Protein AF-A0A1F6EN10-F1 (afdb_monomer_lite)

pLDDT: mean 77.73, std 13.33, range [53.53, 95.31]

Radius of gyration: 28.66 Å; chains: 1; bounding box: 70×30×51 Å

Foldseek 3Di:
DVVVVVVCVCPPPVNVVVVVVVVVVCCVVCVVVVVCVVVCVVVVVVVVVVVVVVPPPPPPDPPQPWQAQPLPRFTANDPVLSVVQNVCCVVVVDGDPVSSVRTPD

Organism: NCBI:txid1798507

Secondary structure (DSSP, 8-state):
-HHHHHHHHHT-HHHHHHHHHHHHHHHHH-GGGGTTHHHHHHHHHHHHHHHHHHT----------PEEPTTT--EESSHHHHHHHHHHHHHHSS--HHHHTTB--

Sequence (105 aa):
MKFLEMLKCCLNYKVIIGVGIAIALAYFFVPQLAQYSWVLIALVCPLSMILMMAMMDRKKPAAEKLFVCPECGFSYRDAEWAKKCAAWCKEHKSCNLEITKHAAT

Structure (mmCIF, N/CA/C/O backbone):
data_AF-A0A1F6EN10-F1
#
_entry.id   AF-A0A1F6EN10-F1
#
loop_
_atom_site.group_PDB
_atom_site.id
_atom_site.type_symbol
_atom_site.label_atom_id
_atom_site.label_alt_id
_atom_site.label_comp_id
_atom_site.label_asym_id
_atom_site.label_entity_id
_atom_site.label_seq_id
_atom_site.pdbx_PDB_ins_code
_atom_site.Cartn_x
_atom_site.Cartn_y
_atom_site.Cartn_z
_atom_site.occupancy
_atom_site.B_iso_or_equiv
_atom_site.auth_seq_id
_atom_site.auth_comp_id
_atom_site.auth_asym_id
_atom_site.auth_atom_id
_atom_site.pdbx_PDB_model_num
ATOM 1 N N . MET A 1 1 ? 2.844 10.267 16.391 1.00 54.75 1 MET A N 1
ATOM 2 C CA . MET A 1 1 ? 2.012 11.479 16.193 1.00 54.75 1 MET A CA 1
ATOM 3 C C . MET A 1 1 ? 0.958 11.383 15.075 1.00 54.75 1 MET A C 1
ATOM 5 O O . MET A 1 1 ? 0.118 12.260 15.031 1.00 54.75 1 MET A O 1
ATOM 9 N N . LYS A 1 2 ? 0.893 10.327 14.238 1.00 57.12 2 LYS A N 1
ATOM 10 C CA . LYS A 1 2 ? -0.185 10.162 13.225 1.00 57.12 2 LYS A CA 1
ATOM 11 C C . LYS A 1 2 ? -1.502 9.572 13.768 1.00 57.12 2 LYS A C 1
ATOM 13 O O . LYS A 1 2 ? -2.568 9.828 13.227 1.00 57.12 2 LYS A O 1
ATOM 18 N N . PHE A 1 3 ? -1.437 8.811 14.864 1.00 53.53 3 PHE A N 1
ATOM 19 C CA . PHE A 1 3 ? -2.611 8.180 15.487 1.00 53.53 3 PHE A CA 1
ATOM 20 C C . PHE A 1 3 ? -3.568 9.202 16.127 1.00 53.53 3 PHE A C 1
ATOM 22 O O . PHE A 1 3 ? -4.781 9.058 16.041 1.00 53.53 3 PHE A O 1
ATOM 29 N N . LEU A 1 4 ? -3.022 10.282 16.702 1.00 55.91 4 LEU A N 1
ATOM 30 C CA . LEU A 1 4 ? -3.807 11.344 17.340 1.00 55.91 4 LEU A CA 1
ATOM 31 C C . LEU A 1 4 ? -4.606 12.184 16.324 1.00 55.91 4 LEU A C 1
ATOM 33 O O . LEU A 1 4 ? -5.705 12.632 16.636 1.00 55.91 4 LEU A O 1
ATOM 37 N N . GLU A 1 5 ? -4.079 12.380 15.110 1.00 64.62 5 GLU A N 1
ATOM 38 C CA . GLU A 1 5 ? -4.792 13.081 14.031 1.00 64.62 5 GLU A CA 1
ATOM 39 C C . GLU A 1 5 ? -5.922 12.233 13.440 1.00 64.62 5 GLU A C 1
ATOM 41 O O . GLU A 1 5 ? -7.021 12.741 13.227 1.00 64.62 5 GLU A O 1
ATOM 46 N N . MET A 1 6 ? -5.707 10.922 13.277 1.00 59.31 6 MET A N 1
ATOM 47 C CA . MET A 1 6 ? -6.778 9.992 12.893 1.00 59.31 6 MET A CA 1
ATOM 48 C C . MET A 1 6 ? -7.892 9.910 13.948 1.00 59.31 6 MET A C 1
ATOM 50 O O . MET A 1 6 ? -9.072 9.889 13.590 1.00 59.31 6 MET A O 1
ATOM 54 N N . LEU A 1 7 ? -7.544 9.943 15.241 1.00 59.00 7 LEU A N 1
ATOM 55 C CA . LEU A 1 7 ? -8.533 9.977 16.321 1.00 59.00 7 LEU A CA 1
ATOM 56 C C . LEU A 1 7 ? -9.384 11.252 16.288 1.00 59.00 7 LEU A C 1
ATOM 58 O O . LEU A 1 7 ? -10.591 11.172 16.486 1.00 59.00 7 LEU A O 1
ATOM 62 N N . LYS A 1 8 ? -8.794 12.418 15.990 1.00 56.53 8 LYS A N 1
ATOM 63 C CA . LYS A 1 8 ? -9.534 13.690 15.894 1.00 56.53 8 LYS A CA 1
ATOM 64 C C . LYS A 1 8 ? -10.541 13.723 14.738 1.00 56.53 8 LYS A C 1
ATOM 66 O O . LYS A 1 8 ? -11.572 14.377 14.871 1.00 56.53 8 LYS A O 1
ATOM 71 N N . CYS A 1 9 ? -10.290 13.001 13.643 1.00 57.19 9 CYS A N 1
ATOM 72 C CA . CYS A 1 9 ? -11.277 12.838 12.568 1.00 57.19 9 CYS A CA 1
ATOM 73 C C . CYS A 1 9 ? -12.486 11.993 13.003 1.00 57.19 9 CYS A C 1
ATOM 75 O O . CYS A 1 9 ? -13.614 12.334 12.655 1.00 57.19 9 CYS A O 1
ATOM 77 N N . CYS A 1 10 ? -12.269 10.929 13.785 1.00 57.25 10 CYS A N 1
ATOM 78 C CA . CYS A 1 10 ? -13.350 10.059 14.271 1.00 57.25 10 CYS A CA 1
ATOM 79 C C . CYS A 1 10 ? -14.094 10.650 15.482 1.00 57.25 10 CYS A C 1
ATOM 81 O O . CYS A 1 10 ? -15.294 10.444 15.637 1.00 57.25 10 CYS A O 1
ATOM 83 N N . LEU A 1 11 ? -13.395 11.417 16.323 1.00 65.50 11 LEU A N 1
ATOM 84 C CA . LEU A 1 11 ? -13.901 12.030 17.554 1.00 65.50 11 LEU A CA 1
ATOM 85 C C . LEU A 1 11 ? -14.212 13.526 17.358 1.00 65.50 11 LEU A C 1
ATOM 87 O O . LEU A 1 11 ? -13.947 14.358 18.225 1.00 65.50 11 LEU A O 1
ATOM 91 N N . ASN A 1 12 ? -14.747 13.894 16.193 1.00 75.06 12 ASN A N 1
ATOM 92 C CA . ASN A 1 12 ? -15.212 15.255 15.955 1.00 75.06 12 ASN A CA 1
ATOM 93 C C . ASN A 1 12 ? -16.533 15.468 16.703 1.00 75.06 12 ASN A C 1
ATOM 95 O O . ASN A 1 12 ? -17.458 14.669 16.570 1.00 75.06 12 ASN A O 1
ATOM 99 N N . TYR A 1 13 ? -16.647 16.565 17.448 1.00 81.06 13 TYR A N 1
ATOM 100 C CA . TYR A 1 13 ? -17.839 16.909 18.231 1.00 81.06 13 TYR A CA 1
ATOM 101 C C . TYR A 1 13 ? -19.147 16.802 17.418 1.00 81.06 13 TYR A C 1
ATOM 103 O O . TYR A 1 13 ? -20.152 16.317 17.935 1.00 81.06 13 TYR A O 1
ATOM 111 N N . LYS A 1 14 ? -19.125 17.138 16.118 1.00 76.94 14 LYS A N 1
ATOM 112 C CA . LYS A 1 14 ? -20.291 16.979 15.227 1.00 76.94 14 LYS A CA 1
ATOM 113 C C . LYS A 1 14 ? -20.678 15.514 14.992 1.00 76.94 14 LYS A C 1
ATOM 115 O O . LYS A 1 14 ? -21.861 15.195 14.940 1.00 76.94 14 LYS A O 1
ATOM 120 N N . VAL A 1 15 ? -19.689 14.629 14.868 1.00 82.12 15 VAL A N 1
ATOM 121 C CA . VAL A 1 15 ? -19.891 13.183 14.681 1.00 82.12 15 VAL A CA 1
ATOM 122 C C . VAL A 1 15 ? -20.388 12.552 15.981 1.00 82.12 15 VAL A C 1
ATOM 124 O O . VAL A 1 15 ? -21.329 11.768 15.950 1.00 82.12 15 VAL A O 1
ATOM 127 N N . ILE A 1 16 ? -19.839 12.962 17.129 1.00 83.38 16 ILE A N 1
ATOM 128 C CA . ILE A 1 16 ? -20.277 12.493 18.454 1.00 83.38 16 ILE A CA 1
ATOM 129 C C . ILE A 1 16 ? -21.746 12.853 18.701 1.00 83.38 16 ILE A C 1
ATOM 131 O O . ILE A 1 16 ? -22.518 12.005 19.143 1.00 83.38 16 ILE A O 1
ATOM 135 N N . ILE A 1 17 ? -22.153 14.081 18.369 1.00 87.25 17 ILE A N 1
ATOM 136 C CA . ILE A 1 17 ? -23.552 14.511 18.495 1.00 87.25 17 ILE A CA 1
ATOM 137 C C . ILE A 1 17 ? -24.462 13.705 17.569 1.00 87.25 17 ILE A C 1
ATOM 139 O O . ILE A 1 17 ? -25.502 13.225 18.013 1.00 87.25 17 ILE A O 1
ATOM 143 N N . GLY A 1 18 ? -24.068 13.510 16.306 1.00 85.56 18 GLY A N 1
ATOM 144 C CA . GLY A 1 18 ? -24.855 12.719 15.356 1.00 85.56 18 GLY A CA 1
ATOM 145 C C . GLY A 1 18 ? -25.051 11.272 15.815 1.00 85.56 18 GLY A C 1
ATOM 146 O O . GLY A 1 18 ? -26.174 10.768 15.813 1.00 85.56 18 GLY A O 1
ATOM 147 N N . VAL A 1 19 ? -23.979 10.629 16.282 1.00 84.56 19 VAL A N 1
ATOM 148 C CA . VAL A 1 19 ? -24.019 9.260 16.818 1.00 84.56 19 VAL A CA 1
ATOM 149 C C . VAL A 1 19 ? -24.863 9.196 18.094 1.00 84.56 19 VAL A C 1
ATOM 151 O O . VAL A 1 19 ? -25.691 8.300 18.230 1.00 84.56 19 VAL A O 1
ATOM 154 N N . GLY A 1 20 ? -24.725 10.170 18.997 1.00 84.12 20 GLY A N 1
ATOM 155 C CA . GLY A 1 20 ? -25.515 10.243 20.228 1.00 84.12 20 GLY A CA 1
ATOM 156 C C . GLY A 1 20 ? -27.019 10.379 19.974 1.00 84.12 20 GLY A C 1
ATOM 157 O O . GLY A 1 20 ? -27.807 9.663 20.589 1.00 84.12 20 GLY A O 1
ATOM 158 N N . ILE A 1 21 ? -27.422 11.235 19.028 1.00 89.19 21 ILE A N 1
ATOM 159 C CA . ILE A 1 21 ? -28.834 11.406 18.644 1.00 89.19 21 ILE A CA 1
ATOM 160 C C . ILE A 1 21 ? -29.381 10.125 18.006 1.00 89.19 21 ILE A C 1
ATOM 162 O O . ILE A 1 21 ? -30.475 9.689 18.358 1.00 89.19 21 ILE A O 1
ATOM 166 N N . ALA A 1 22 ? -28.622 9.491 17.109 1.00 83.44 22 ALA A N 1
ATOM 167 C CA . ALA A 1 22 ? -29.035 8.242 16.472 1.00 83.44 22 ALA A CA 1
ATOM 168 C C . ALA A 1 22 ? -29.227 7.109 17.494 1.00 83.44 22 ALA A C 1
ATOM 170 O O . ALA A 1 22 ? -30.219 6.384 17.431 1.00 83.44 22 ALA A O 1
ATOM 171 N N . ILE A 1 23 ? -28.320 6.994 18.470 1.00 81.00 23 ILE A N 1
ATOM 172 C CA . ILE A 1 23 ? -28.426 6.023 19.564 1.00 81.00 23 ILE A CA 1
ATOM 173 C C . ILE A 1 23 ? -29.654 6.331 20.433 1.00 81.00 23 ILE A C 1
ATOM 175 O O . ILE A 1 23 ? -30.443 5.429 20.703 1.00 81.00 23 ILE A O 1
ATOM 179 N N . ALA A 1 24 ? -29.863 7.590 20.826 1.00 82.00 24 ALA A N 1
ATOM 180 C CA . ALA A 1 24 ? -31.015 7.991 21.635 1.00 82.00 24 ALA A CA 1
ATOM 181 C C . ALA A 1 24 ? -32.353 7.706 20.930 1.00 82.00 24 ALA A C 1
ATOM 183 O O . ALA A 1 24 ? -33.270 7.166 21.548 1.00 82.00 24 ALA A O 1
ATOM 184 N N . LEU A 1 25 ? -32.451 7.997 19.628 1.00 82.25 25 LEU A N 1
ATOM 185 C CA . LEU A 1 25 ? -33.630 7.684 18.817 1.00 82.25 25 LEU A CA 1
ATOM 186 C C . LEU A 1 25 ? -33.845 6.173 18.673 1.00 82.25 25 LEU A C 1
ATOM 188 O O . LEU A 1 25 ? -34.981 5.717 18.777 1.00 82.25 25 LEU A O 1
ATOM 192 N N . ALA A 1 26 ? -32.779 5.389 18.492 1.00 77.31 26 ALA A N 1
ATOM 193 C CA . ALA A 1 26 ? -32.868 3.931 18.426 1.00 77.31 26 ALA A CA 1
ATOM 194 C C . ALA A 1 26 ? -33.372 3.321 19.747 1.00 77.31 26 ALA A C 1
ATOM 196 O O . ALA A 1 26 ? -34.224 2.434 19.724 1.00 77.31 26 ALA A O 1
ATOM 197 N N . TYR A 1 27 ? -32.914 3.835 20.894 1.00 71.19 27 TYR A N 1
ATOM 198 C CA . TYR A 1 2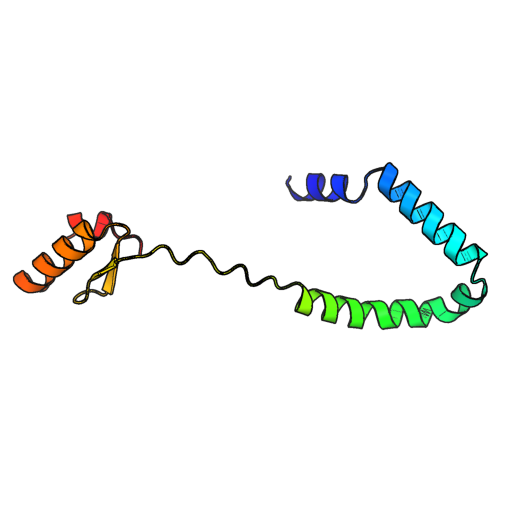7 ? -33.421 3.432 22.210 1.00 71.19 27 TYR A CA 1
ATOM 199 C C . TYR A 1 27 ? -34.872 3.871 22.445 1.00 71.19 27 TYR A C 1
ATOM 201 O O . TYR A 1 27 ? -35.633 3.135 23.069 1.00 71.19 27 TYR A O 1
ATOM 209 N N . PHE A 1 28 ? -35.268 5.039 21.931 1.00 75.62 28 PHE A N 1
ATOM 210 C CA . PHE A 1 28 ? -36.636 5.542 22.055 1.00 75.62 28 PHE A CA 1
ATOM 211 C C . PHE A 1 28 ? -37.636 4.750 21.196 1.00 75.62 28 PHE A C 1
ATOM 213 O O . PHE A 1 28 ? -38.745 4.474 21.645 1.00 75.62 28 PHE A O 1
ATOM 220 N N . PHE A 1 29 ? -37.248 4.347 19.981 1.00 70.81 29 PHE A N 1
ATOM 221 C CA . PHE A 1 29 ? -38.113 3.595 19.063 1.00 70.81 29 PHE A CA 1
ATOM 222 C C . PHE A 1 29 ? -38.106 2.077 19.294 1.00 70.81 29 PHE A C 1
ATOM 224 O O . PHE A 1 29 ? -39.046 1.399 18.880 1.00 70.81 29 PHE A O 1
ATOM 231 N N . VAL A 1 30 ? -37.077 1.525 19.945 1.00 70.50 30 VAL A N 1
ATOM 232 C CA . VAL A 1 30 ? -36.940 0.077 20.175 1.00 70.50 30 VAL A CA 1
ATOM 233 C C . VAL A 1 30 ? -36.620 -0.200 21.653 1.00 70.50 30 VAL A C 1
ATOM 235 O O . VAL A 1 30 ? -35.492 -0.565 21.990 1.00 70.50 30 VAL A O 1
ATOM 238 N N . PRO A 1 31 ? -37.601 -0.096 22.572 1.00 61.91 31 PRO A N 1
ATOM 239 C CA . PRO A 1 31 ? -37.386 -0.388 23.996 1.00 61.91 31 PRO A CA 1
ATOM 240 C C . PRO A 1 31 ? -36.973 -1.851 24.265 1.00 61.91 31 PRO A C 1
ATOM 242 O O . PRO A 1 31 ? -36.407 -2.164 25.309 1.00 61.91 31 PRO A O 1
ATOM 245 N N . GLN A 1 32 ? -37.191 -2.754 23.301 1.00 57.78 32 GLN A N 1
ATOM 246 C CA . GLN A 1 32 ? -36.810 -4.172 23.359 1.00 57.78 32 GLN A CA 1
ATOM 247 C C . GLN A 1 32 ? -35.296 -4.415 23.150 1.00 57.78 32 GLN A C 1
ATOM 249 O O . GLN A 1 32 ? -34.812 -5.523 23.390 1.00 57.78 32 GLN A O 1
ATOM 254 N N . LEU A 1 33 ? -34.528 -3.392 22.745 1.00 53.91 33 LEU A N 1
ATOM 255 C CA . LEU A 1 33 ? -33.091 -3.494 22.446 1.00 53.91 33 LEU A CA 1
ATOM 256 C C . LEU A 1 33 ? -32.230 -3.720 23.704 1.00 53.91 33 LEU A C 1
ATOM 258 O O . LEU A 1 33 ? -31.158 -4.318 23.622 1.00 53.91 33 LEU A O 1
ATOM 262 N N . ALA A 1 34 ? -32.727 -3.327 24.883 1.00 55.97 34 ALA A N 1
ATOM 263 C CA . ALA A 1 34 ? -32.034 -3.530 26.157 1.00 55.97 34 ALA A CA 1
ATOM 264 C C . ALA A 1 34 ? -31.862 -5.020 26.516 1.00 55.97 34 ALA A C 1
ATOM 266 O O . ALA A 1 34 ? -30.849 -5.399 27.102 1.00 55.97 34 ALA A O 1
ATOM 267 N N . GLN A 1 35 ? -32.805 -5.885 26.118 1.00 56.84 35 GLN A N 1
ATOM 268 C CA . GLN A 1 35 ? -32.737 -7.329 26.390 1.00 56.84 35 GLN A CA 1
ATOM 269 C C . GLN A 1 35 ? -31.805 -8.086 25.434 1.00 56.84 35 GLN A C 1
ATOM 271 O O . GLN A 1 35 ? -31.274 -9.131 25.799 1.00 56.84 35 GLN A O 1
ATOM 276 N N . TYR A 1 36 ? -31.570 -7.559 24.231 1.00 62.00 36 TYR A N 1
ATOM 277 C CA . TYR A 1 36 ? -30.696 -8.175 23.225 1.00 62.00 36 TYR A CA 1
ATOM 278 C C . TYR A 1 36 ? -29.244 -7.673 23.288 1.00 62.00 36 TYR A C 1
ATOM 280 O O . TYR A 1 36 ? -28.423 -8.078 22.464 1.00 62.00 36 TYR A O 1
ATOM 288 N N . SER A 1 37 ? -28.904 -6.851 24.290 1.00 65.50 37 SER A N 1
ATOM 289 C CA . SER A 1 37 ? -27.561 -6.291 24.519 1.00 65.50 37 SER A CA 1
ATOM 290 C C . SER A 1 37 ? -26.455 -7.353 24.449 1.00 65.50 37 SER A C 1
ATOM 292 O O . SER A 1 37 ? -25.464 -7.185 23.739 1.00 65.50 37 SER A O 1
ATOM 294 N N . TRP A 1 38 ? -26.666 -8.511 25.083 1.00 67.62 38 TRP A N 1
ATOM 295 C CA . TRP A 1 38 ? -25.691 -9.604 25.066 1.00 67.62 38 TRP A CA 1
ATOM 296 C C . TRP A 1 38 ? -25.511 -10.227 23.674 1.00 67.62 38 TRP A C 1
ATOM 298 O O . TRP A 1 38 ? -24.395 -10.547 23.271 1.00 67.62 38 TRP A O 1
ATOM 308 N N . VAL A 1 39 ? -26.599 -10.378 22.913 1.00 72.31 39 VAL A N 1
ATOM 309 C CA . VAL A 1 39 ? -26.581 -10.971 21.563 1.00 72.31 39 VAL A CA 1
ATOM 310 C C . VAL A 1 39 ? -25.911 -10.026 20.564 1.00 72.31 39 VAL A C 1
ATOM 312 O O . VAL A 1 39 ? -25.137 -10.474 19.721 1.00 72.31 39 VAL A O 1
ATOM 315 N N . LEU A 1 40 ? -26.143 -8.718 20.698 1.00 68.50 40 LEU A N 1
ATOM 316 C CA . LEU A 1 40 ? -25.463 -7.679 19.920 1.00 68.50 40 LEU A CA 1
ATOM 317 C C . LEU A 1 40 ? -23.952 -7.669 20.176 1.00 68.50 40 LEU A C 1
ATOM 319 O O . LEU A 1 40 ? -23.185 -7.610 19.218 1.00 68.50 40 LEU A O 1
ATOM 323 N N . ILE A 1 41 ? -23.520 -7.794 21.436 1.00 73.00 41 ILE A N 1
ATOM 324 C CA . ILE A 1 41 ? -22.094 -7.908 21.787 1.00 73.00 41 ILE A CA 1
ATOM 325 C C . ILE A 1 41 ? -21.505 -9.210 21.226 1.00 73.00 41 ILE A C 1
ATOM 327 O O . ILE A 1 41 ? -20.427 -9.194 20.636 1.00 73.00 41 ILE A O 1
ATOM 331 N N . ALA A 1 42 ? -22.221 -10.333 21.345 1.00 75.25 42 ALA A N 1
ATOM 332 C CA . ALA A 1 42 ? -21.762 -11.620 20.827 1.00 75.25 42 ALA A CA 1
ATOM 333 C C . ALA A 1 42 ? -21.617 -11.626 19.296 1.00 75.25 42 ALA A C 1
ATOM 335 O O . ALA A 1 42 ? -20.662 -12.204 18.784 1.00 75.25 42 ALA A O 1
ATOM 336 N N . LEU A 1 43 ? -22.521 -10.959 18.569 1.00 76.25 43 LEU A N 1
ATOM 337 C CA . LEU A 1 43 ? -22.462 -10.822 17.110 1.00 76.25 43 LEU A CA 1
ATOM 338 C C . LEU A 1 43 ? -21.479 -9.744 16.637 1.00 76.25 43 LEU A C 1
ATOM 340 O O . LEU A 1 43 ? -21.039 -9.797 15.488 1.00 76.25 43 LEU A O 1
ATOM 344 N N . VAL A 1 44 ? -21.070 -8.815 17.506 1.00 82.44 44 VAL A N 1
ATOM 345 C CA . VAL A 1 44 ? -20.078 -7.788 17.159 1.00 82.44 44 VAL A CA 1
ATOM 346 C C . VAL A 1 44 ? -18.728 -8.412 16.807 1.00 82.44 44 VAL A C 1
ATOM 348 O O . VAL A 1 44 ? -18.093 -7.993 15.842 1.00 82.44 44 VAL A O 1
ATOM 351 N N . CYS A 1 45 ? -18.314 -9.455 17.535 1.00 73.06 45 CYS A N 1
ATOM 352 C CA . CYS A 1 45 ? -17.057 -10.164 17.297 1.00 73.06 45 CYS A CA 1
ATOM 353 C C . CYS A 1 45 ? -16.995 -10.834 15.911 1.00 73.06 45 CYS A C 1
ATOM 355 O O . CYS A 1 45 ? -16.102 -10.479 15.138 1.00 73.06 45 CYS A O 1
ATOM 357 N N . PRO A 1 46 ? -17.917 -11.742 15.528 1.00 79.88 46 PRO A N 1
ATOM 358 C CA . PRO A 1 46 ? -17.883 -12.366 14.209 1.00 79.88 46 PRO A CA 1
ATOM 359 C C . PRO A 1 46 ? -18.076 -11.335 13.096 1.00 79.88 46 PRO A C 1
ATOM 361 O O . PRO A 1 46 ? -17.393 -11.419 12.076 1.00 79.88 46 PRO A O 1
ATOM 364 N N . LEU A 1 47 ? -18.918 -10.314 13.305 1.00 83.12 47 LEU A N 1
ATOM 365 C CA . LEU A 1 47 ? -19.095 -9.246 12.325 1.00 83.12 47 LEU A CA 1
ATOM 366 C C . LEU A 1 47 ? -17.800 -8.445 12.130 1.00 83.12 47 LEU A C 1
ATOM 368 O O . LEU A 1 47 ? -17.425 -8.181 10.993 1.00 83.12 47 LEU A O 1
ATOM 372 N N . SER A 1 48 ? -17.074 -8.122 13.206 1.00 80.38 48 SER A N 1
ATOM 373 C CA . SER A 1 48 ? -15.786 -7.420 13.126 1.00 80.38 48 SER A CA 1
ATOM 374 C C . SER A 1 48 ? -14.712 -8.229 12.394 1.00 80.38 48 SER A C 1
ATOM 376 O O . SER A 1 48 ? -14.002 -7.670 11.560 1.00 80.38 48 SER A O 1
ATOM 378 N N . MET A 1 49 ? -14.634 -9.545 12.627 1.00 80.69 49 MET A N 1
ATOM 379 C CA . MET A 1 49 ? -13.680 -10.415 11.931 1.00 80.69 49 MET A CA 1
ATOM 380 C C . MET A 1 49 ? -14.008 -10.522 10.437 1.00 80.69 49 MET A C 1
ATOM 382 O O . MET A 1 49 ? -13.114 -10.393 9.601 1.00 80.69 49 MET A O 1
ATOM 386 N N . ILE A 1 50 ? -15.289 -10.686 10.093 1.00 82.56 50 ILE A N 1
ATOM 387 C CA . ILE A 1 50 ? -15.751 -10.729 8.697 1.00 82.56 50 ILE A CA 1
ATOM 388 C C . ILE A 1 50 ? -15.464 -9.395 7.995 1.00 82.56 50 ILE A C 1
ATOM 390 O O . ILE A 1 50 ? -14.962 -9.375 6.871 1.00 82.56 50 ILE A O 1
ATOM 394 N N . LEU A 1 51 ? -15.728 -8.274 8.669 1.00 80.12 51 LEU A N 1
ATOM 395 C CA . LEU A 1 51 ? -15.540 -6.934 8.119 1.00 80.12 51 LEU A CA 1
ATOM 396 C C . LEU A 1 51 ? -14.050 -6.616 7.905 1.00 80.12 51 LEU A C 1
ATOM 398 O O . LEU A 1 51 ? -13.697 -6.059 6.869 1.00 80.12 51 LEU A O 1
ATOM 402 N N . MET A 1 52 ? -13.157 -7.049 8.803 1.00 74.25 52 MET A N 1
ATOM 403 C CA . MET A 1 52 ? -11.703 -6.955 8.593 1.00 74.25 52 MET A CA 1
ATOM 404 C C . MET A 1 52 ? -11.229 -7.756 7.373 1.00 74.25 52 MET A C 1
ATOM 406 O O . MET A 1 52 ? -10.410 -7.258 6.602 1.00 74.25 52 MET A O 1
ATOM 410 N N . MET A 1 53 ? -11.750 -8.971 7.170 1.00 68.94 53 MET A N 1
ATOM 411 C CA . MET A 1 53 ? -11.395 -9.786 6.001 1.00 68.94 53 MET A CA 1
ATOM 412 C C . MET A 1 53 ? -11.911 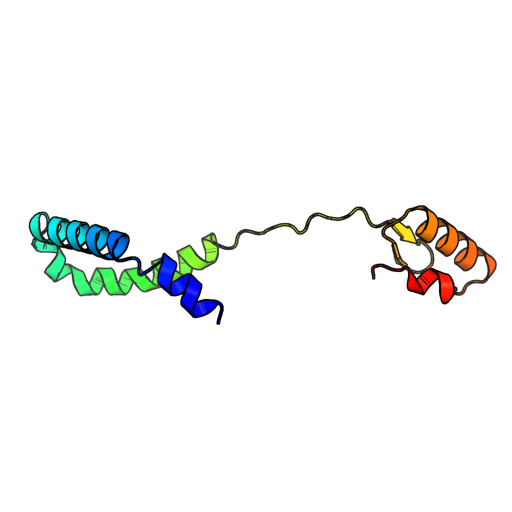-9.175 4.691 1.00 68.94 53 MET A C 1
ATOM 414 O O . MET A 1 53 ? -11.211 -9.224 3.680 1.00 68.94 53 MET A O 1
ATOM 418 N N . ALA A 1 54 ? -13.098 -8.563 4.712 1.00 72.00 54 ALA A N 1
ATOM 419 C CA . ALA A 1 54 ? -13.690 -7.894 3.553 1.00 72.00 54 ALA A CA 1
ATOM 420 C C . ALA A 1 54 ? -12.984 -6.573 3.185 1.00 72.00 54 ALA A C 1
ATOM 422 O O . ALA A 1 54 ? -12.944 -6.203 2.015 1.00 72.00 54 ALA A O 1
ATOM 423 N N . MET A 1 55 ? -12.398 -5.878 4.166 1.00 58.50 55 MET A N 1
ATOM 424 C CA . MET A 1 55 ? -11.732 -4.575 4.002 1.00 58.50 55 MET A CA 1
ATOM 425 C C . MET A 1 55 ? -10.259 -4.664 3.573 1.00 58.50 55 MET A C 1
ATOM 427 O O . MET A 1 55 ? -9.553 -3.653 3.570 1.00 58.50 55 MET A O 1
ATOM 431 N N . MET A 1 56 ? -9.762 -5.843 3.192 1.00 62.19 56 MET A N 1
ATOM 432 C CA . MET A 1 56 ? -8.468 -5.932 2.516 1.00 62.19 56 MET A CA 1
ATOM 433 C C . MET A 1 56 ? -8.612 -5.475 1.060 1.00 62.19 56 MET A C 1
ATOM 435 O O . MET A 1 56 ? -8.687 -6.284 0.134 1.00 62.19 56 MET A O 1
ATOM 439 N N . ASP A 1 57 ? -8.619 -4.155 0.868 1.00 58.88 57 ASP A N 1
ATOM 440 C CA . ASP A 1 57 ? -8.380 -3.517 -0.423 1.00 58.88 57 ASP A CA 1
ATOM 441 C C . ASP A 1 57 ? -6.998 -3.963 -0.917 1.00 58.88 57 ASP A C 1
ATOM 443 O O . ASP A 1 57 ? -5.948 -3.526 -0.435 1.00 58.88 57 ASP A O 1
ATOM 447 N N . ARG A 1 58 ? -6.985 -4.913 -1.856 1.00 59.69 58 ARG A N 1
ATOM 448 C CA . ARG A 1 58 ? -5.789 -5.294 -2.609 1.00 59.69 58 ARG A CA 1
ATOM 449 C C . ARG A 1 58 ? -5.438 -4.117 -3.515 1.00 59.69 58 ARG A C 1
ATOM 451 O O . ARG A 1 58 ? -5.670 -4.173 -4.723 1.00 59.69 58 ARG A O 1
ATOM 458 N N . LYS A 1 59 ? -4.846 -3.065 -2.952 1.00 55.19 59 LYS A N 1
ATOM 459 C CA . LYS A 1 59 ? -4.195 -2.019 -3.731 1.00 55.19 59 LYS A CA 1
ATOM 460 C C . LYS A 1 59 ? -3.055 -2.684 -4.502 1.00 55.19 59 LYS A C 1
ATOM 462 O O . LYS A 1 59 ? -1.966 -2.875 -3.963 1.00 55.19 59 LYS A O 1
ATOM 467 N N . LYS A 1 60 ? -3.314 -3.118 -5.742 1.00 56.94 60 LYS A N 1
ATOM 468 C CA . LYS A 1 60 ? -2.260 -3.580 -6.653 1.00 56.94 60 LYS A CA 1
ATOM 469 C C . LYS A 1 60 ? -1.243 -2.439 -6.733 1.00 56.94 60 LYS A C 1
ATOM 471 O O . LYS A 1 60 ? -1.639 -1.345 -7.146 1.00 56.94 60 LYS A O 1
ATOM 476 N N . PRO A 1 61 ? 0.027 -2.636 -6.339 1.00 55.78 61 PRO A N 1
ATOM 477 C CA . PRO A 1 61 ? 1.040 -1.656 -6.681 1.00 55.78 61 PRO A CA 1
ATOM 478 C C . PRO A 1 61 ? 1.034 -1.552 -8.206 1.00 55.78 61 PRO A C 1
ATOM 480 O O . PRO A 1 61 ? 0.968 -2.572 -8.899 1.00 55.78 61 PRO A O 1
ATOM 483 N N . ALA A 1 62 ? 0.999 -0.325 -8.726 1.00 57.62 62 ALA A N 1
ATOM 484 C CA . ALA A 1 62 ? 1.144 -0.097 -10.151 1.00 57.62 62 ALA A CA 1
ATOM 485 C C . ALA A 1 62 ? 2.428 -0.811 -10.579 1.00 57.62 62 ALA A C 1
ATOM 487 O O . ALA A 1 62 ? 3.502 -0.497 -10.071 1.00 57.62 62 ALA A O 1
ATOM 488 N N . ALA A 1 63 ? 2.295 -1.829 -11.429 1.00 61.25 63 ALA A N 1
ATOM 489 C CA . ALA A 1 63 ? 3.440 -2.482 -12.029 1.00 61.25 63 ALA A CA 1
ATOM 490 C C . ALA A 1 63 ? 4.088 -1.442 -12.944 1.00 61.25 63 ALA A C 1
ATOM 492 O O . ALA A 1 63 ? 3.685 -1.274 -14.097 1.00 61.25 63 ALA A O 1
ATOM 493 N N . GLU A 1 64 ? 5.022 -0.671 -12.389 1.00 72.00 64 GLU A N 1
ATOM 494 C CA . GLU A 1 64 ? 5.935 0.139 -13.177 1.00 72.00 64 GLU A CA 1
ATOM 495 C C . GLU A 1 64 ? 6.585 -0.821 -14.174 1.00 72.00 64 GLU A C 1
ATOM 497 O O . GLU A 1 64 ? 7.017 -1.915 -13.800 1.00 72.00 64 GLU A O 1
ATOM 502 N N . LYS A 1 65 ? 6.526 -0.485 -15.466 1.00 78.38 65 LYS A N 1
ATOM 503 C CA . LYS A 1 65 ? 7.065 -1.338 -16.526 1.00 78.38 65 LYS A CA 1
ATOM 504 C C . LYS A 1 65 ? 8.583 -1.354 -16.383 1.00 78.38 65 LYS A C 1
ATOM 506 O O . LYS A 1 65 ? 9.265 -0.525 -16.972 1.00 78.38 65 LYS A O 1
ATOM 511 N N . LEU A 1 66 ? 9.086 -2.273 -15.571 1.00 88.25 66 LEU A N 1
ATOM 512 C CA . LEU A 1 66 ? 10.507 -2.513 -15.424 1.00 88.25 66 LEU A CA 1
ATOM 513 C C . LEU A 1 66 ? 10.982 -3.394 -16.578 1.00 88.25 66 LEU A C 1
ATOM 515 O O . LEU A 1 66 ? 10.356 -4.397 -16.928 1.00 88.25 66 LEU A O 1
ATOM 519 N N . PHE A 1 67 ? 12.103 -3.011 -17.168 1.00 89.62 67 PHE A N 1
ATOM 520 C CA . PHE A 1 67 ? 12.779 -3.755 -18.215 1.00 89.62 67 PHE A CA 1
ATOM 521 C C . PHE A 1 67 ? 13.801 -4.685 -17.573 1.00 89.62 67 PHE A C 1
ATOM 523 O O . PHE A 1 67 ? 14.725 -4.232 -16.900 1.00 89.62 67 PHE A O 1
ATOM 530 N N . VAL A 1 68 ? 13.625 -5.988 -17.770 1.00 90.56 68 VAL A N 1
ATOM 531 C CA . VAL A 1 68 ? 14.481 -7.019 -17.174 1.00 90.56 68 VAL A CA 1
ATOM 532 C C . VAL A 1 68 ? 15.566 -7.430 -18.164 1.00 90.56 68 VAL A C 1
ATOM 534 O O . VAL A 1 68 ? 15.283 -7.672 -19.340 1.00 90.56 68 VAL A O 1
ATOM 537 N N . CYS A 1 69 ? 16.810 -7.513 -17.698 1.00 91.69 69 CYS A N 1
ATOM 538 C CA . CYS A 1 69 ? 17.903 -8.081 -18.480 1.00 91.69 69 CYS A CA 1
ATOM 539 C C . CYS A 1 69 ? 17.763 -9.617 -18.552 1.00 91.69 69 CYS A C 1
ATOM 541 O O . CYS A 1 69 ? 17.681 -10.250 -17.498 1.00 91.69 69 CYS A O 1
ATOM 543 N N . PRO A 1 70 ? 17.777 -10.240 -19.747 1.00 89.00 70 PRO A N 1
ATOM 544 C CA . PRO A 1 70 ? 17.595 -11.688 -19.883 1.00 89.00 70 PRO A CA 1
ATOM 545 C C . PRO A 1 70 ? 18.775 -12.516 -19.353 1.00 89.00 70 PRO A C 1
ATOM 547 O O . PRO A 1 70 ? 18.588 -13.679 -19.022 1.00 89.00 70 PRO A O 1
ATOM 550 N N . GLU A 1 71 ? 19.972 -11.930 -19.258 1.00 90.06 71 GLU A N 1
ATOM 551 C CA . GLU A 1 71 ? 21.184 -12.653 -18.845 1.00 90.06 71 GLU A CA 1
ATOM 552 C C . GLU A 1 71 ? 21.341 -12.706 -17.318 1.00 90.06 71 GLU A C 1
ATOM 554 O O . GLU A 1 71 ? 21.707 -13.736 -16.762 1.00 90.06 71 GLU A O 1
ATOM 559 N N . CYS A 1 72 ? 21.073 -11.593 -16.627 1.00 89.94 72 CYS A N 1
ATOM 560 C CA . CYS A 1 72 ? 21.332 -11.456 -15.190 1.00 89.94 72 CYS A CA 1
ATOM 561 C C . CYS A 1 72 ? 20.076 -11.262 -14.332 1.00 89.94 72 CYS A C 1
ATOM 563 O O . CYS A 1 72 ? 20.163 -11.335 -13.111 1.00 89.94 72 CYS A O 1
ATOM 565 N N . GLY A 1 73 ? 18.917 -10.999 -14.941 1.00 88.00 73 GLY A N 1
ATOM 566 C CA . GLY A 1 73 ? 17.649 -10.836 -14.226 1.00 88.00 73 GLY A CA 1
ATOM 567 C C . GLY A 1 73 ? 17.454 -9.488 -13.522 1.00 88.00 73 GLY A C 1
ATOM 568 O O . GLY A 1 73 ? 16.387 -9.271 -12.954 1.00 88.00 73 GLY A O 1
ATOM 569 N N . PHE A 1 74 ? 18.425 -8.567 -13.585 1.00 90.31 74 PHE A N 1
ATOM 570 C CA . PHE A 1 74 ? 18.264 -7.219 -13.030 1.00 90.31 74 PHE A CA 1
ATOM 571 C C . PHE A 1 74 ? 17.167 -6.439 -13.748 1.00 90.31 74 PHE A C 1
ATOM 573 O O . PHE A 1 74 ? 17.022 -6.513 -14.976 1.00 90.31 74 PHE A O 1
ATOM 580 N N . SER A 1 75 ? 16.425 -5.657 -12.970 1.00 90.06 75 SER A N 1
ATOM 581 C CA . SER A 1 75 ? 15.310 -4.851 -13.453 1.00 90.06 75 SER A CA 1
ATOM 582 C C . SER A 1 75 ? 15.686 -3.369 -13.507 1.00 90.06 75 SER A C 1
ATOM 584 O O . SER A 1 75 ? 16.284 -2.824 -12.581 1.00 90.06 75 SER A O 1
ATOM 586 N N . TYR A 1 76 ? 15.339 -2.698 -14.602 1.00 90.31 76 TYR A N 1
ATOM 587 C CA . TYR A 1 76 ? 15.658 -1.292 -14.846 1.00 90.31 76 TYR A CA 1
ATOM 588 C C . TYR A 1 76 ? 14.389 -0.503 -15.150 1.00 90.31 76 TYR A C 1
ATOM 590 O O . TYR A 1 76 ? 13.480 -1.014 -15.800 1.00 90.31 76 TYR A O 1
ATOM 598 N N . ARG A 1 77 ? 14.332 0.761 -14.718 1.00 88.69 77 ARG A N 1
ATOM 599 C CA . ARG A 1 77 ? 13.219 1.659 -15.080 1.00 88.69 77 ARG A CA 1
ATOM 600 C C . ARG A 1 77 ? 13.256 2.036 -16.558 1.00 88.69 77 ARG A C 1
ATOM 602 O O . ARG A 1 77 ? 12.215 2.129 -17.197 1.00 88.69 77 ARG A O 1
ATOM 609 N N . ASP A 1 78 ? 14.459 2.178 -17.106 1.00 90.25 78 ASP A N 1
ATOM 610 C CA . ASP A 1 78 ? 14.673 2.567 -18.494 1.00 90.25 78 ASP A CA 1
ATOM 611 C C . ASP A 1 78 ? 15.099 1.379 -19.358 1.00 90.25 78 ASP A C 1
ATOM 613 O O . ASP A 1 78 ? 16.004 0.609 -19.016 1.00 90.25 78 ASP A O 1
ATOM 617 N N . ALA A 1 79 ? 14.505 1.280 -20.547 1.00 89.94 79 ALA A N 1
ATOM 618 C CA . ALA A 1 79 ? 14.856 0.262 -21.535 1.00 89.94 79 ALA A CA 1
ATOM 619 C C . ALA A 1 79 ? 16.318 0.369 -22.002 1.00 89.94 79 ALA A C 1
ATOM 621 O O . ALA A 1 79 ? 16.922 -0.632 -22.387 1.00 89.94 79 ALA A O 1
ATOM 622 N N . GLU A 1 80 ? 16.901 1.572 -21.984 1.00 92.06 80 GLU A N 1
ATOM 623 C CA . GLU A 1 80 ? 18.296 1.789 -22.376 1.00 92.06 80 GLU A CA 1
ATOM 624 C C . GLU A 1 80 ? 19.273 1.101 -21.424 1.00 92.06 80 GLU A C 1
ATOM 626 O O . GLU A 1 80 ? 20.219 0.456 -21.880 1.00 92.06 80 GLU A O 1
ATOM 631 N N . TRP A 1 81 ? 19.023 1.181 -20.115 1.00 93.06 81 TRP A N 1
ATOM 632 C CA . TRP A 1 81 ? 19.858 0.522 -19.114 1.00 93.06 81 TRP A CA 1
ATOM 633 C C . TRP A 1 81 ? 19.762 -0.998 -19.212 1.00 93.06 81 TRP A C 1
ATOM 635 O O . TRP A 1 81 ? 20.794 -1.670 -19.205 1.00 93.06 81 TRP A O 1
ATOM 645 N N . ALA A 1 82 ? 18.559 -1.537 -19.431 1.00 91.56 82 ALA A N 1
ATOM 646 C CA . ALA A 1 82 ? 18.377 -2.967 -19.672 1.00 91.56 82 ALA A CA 1
ATOM 647 C C . ALA A 1 82 ? 19.116 -3.448 -20.935 1.00 91.56 82 ALA A C 1
ATOM 649 O O . ALA A 1 82 ? 19.764 -4.494 -20.905 1.00 91.56 82 ALA A O 1
ATOM 650 N N . LYS A 1 83 ? 19.089 -2.672 -22.031 1.00 92.88 83 LYS A N 1
ATOM 651 C CA . LYS A 1 83 ? 19.826 -2.990 -23.270 1.00 92.88 83 LYS A CA 1
ATOM 652 C C . LYS A 1 83 ? 21.340 -2.954 -23.070 1.00 92.88 83 LYS A C 1
ATOM 654 O O . LYS A 1 83 ? 22.024 -3.874 -23.513 1.00 92.88 83 LYS A O 1
ATOM 659 N N . LYS A 1 84 ? 21.859 -1.924 -22.392 1.00 93.69 84 LYS A N 1
ATOM 660 C CA . LYS A 1 84 ? 23.289 -1.819 -22.051 1.00 93.69 84 LYS A CA 1
ATOM 661 C C . LYS A 1 84 ? 23.728 -2.991 -21.171 1.00 93.69 84 LYS A C 1
ATOM 663 O O . LYS A 1 84 ? 24.768 -3.588 -21.433 1.00 93.69 84 LYS A O 1
ATOM 668 N N . CYS A 1 85 ? 22.908 -3.359 -20.183 1.00 93.75 85 CYS A N 1
ATOM 669 C CA . CYS A 1 85 ? 23.152 -4.514 -19.322 1.00 93.75 85 CYS A CA 1
ATOM 670 C C . CYS A 1 85 ? 23.199 -5.822 -20.123 1.00 93.75 85 CYS A C 1
ATOM 672 O O . CYS A 1 85 ? 24.159 -6.577 -19.991 1.00 93.75 85 CYS A O 1
ATOM 674 N N . ALA A 1 86 ? 22.220 -6.060 -21.001 1.00 92.88 86 ALA A N 1
ATOM 675 C CA . ALA A 1 86 ? 22.164 -7.263 -21.830 1.00 92.88 86 ALA A CA 1
ATOM 676 C C . ALA A 1 86 ? 23.357 -7.367 -22.794 1.00 92.88 86 ALA A C 1
ATOM 678 O O . ALA A 1 86 ? 23.940 -8.440 -22.932 1.00 92.88 86 ALA A O 1
ATOM 679 N N . ALA A 1 87 ? 23.753 -6.256 -23.425 1.00 94.88 87 ALA A N 1
ATOM 680 C CA . ALA A 1 87 ? 24.916 -6.214 -24.311 1.00 94.88 87 ALA A CA 1
ATOM 681 C C . ALA A 1 87 ? 26.214 -6.537 -23.555 1.0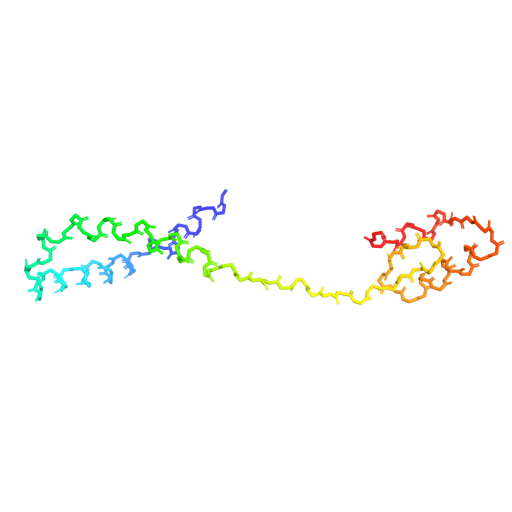0 94.88 87 ALA A C 1
ATOM 683 O O . ALA A 1 87 ? 26.976 -7.400 -23.987 1.00 94.88 87 AL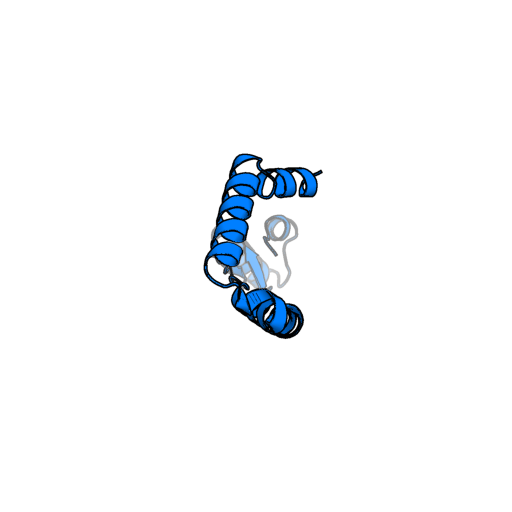A A O 1
ATOM 684 N N . TRP A 1 88 ? 26.420 -5.912 -22.391 1.00 95.31 88 TRP A N 1
ATOM 685 C CA . TRP A 1 88 ? 27.598 -6.162 -21.563 1.00 95.31 88 TRP A CA 1
ATOM 686 C C . TRP A 1 88 ? 27.639 -7.601 -21.035 1.00 95.31 88 TRP A C 1
ATOM 688 O O . TRP A 1 88 ? 28.671 -8.263 -21.132 1.00 95.31 88 TRP A O 1
ATOM 698 N N . CYS A 1 89 ? 26.519 -8.111 -20.512 1.00 93.94 89 CYS A N 1
ATOM 699 C CA . CYS A 1 89 ? 26.442 -9.482 -20.006 1.00 93.94 89 CYS A CA 1
ATOM 700 C C . CYS A 1 89 ? 26.722 -10.506 -21.112 1.00 93.94 89 CYS A C 1
ATOM 702 O O . CYS A 1 89 ? 27.420 -11.485 -20.864 1.00 93.94 89 CYS A O 1
ATOM 704 N N . LYS A 1 90 ? 26.247 -10.263 -22.339 1.00 93.19 90 LYS A N 1
ATOM 705 C CA . LYS A 1 90 ? 26.486 -11.153 -23.480 1.00 93.19 90 LYS A CA 1
ATOM 706 C C . LYS A 1 90 ? 27.955 -11.180 -23.914 1.00 93.19 90 LYS A C 1
ATOM 708 O O . LYS A 1 90 ? 28.461 -12.242 -24.268 1.00 93.19 90 LYS A O 1
ATOM 713 N N . GLU A 1 91 ? 28.629 -10.032 -23.891 1.00 95.31 91 GLU A N 1
ATOM 714 C CA . GLU A 1 91 ? 30.028 -9.913 -24.319 1.00 95.31 91 GLU A CA 1
ATOM 715 C C . GLU A 1 91 ? 31.010 -10.393 -23.241 1.00 95.31 91 GLU A C 1
ATOM 717 O O . GLU A 1 91 ? 31.891 -11.209 -23.513 1.00 95.31 91 GLU A O 1
ATOM 722 N N . HIS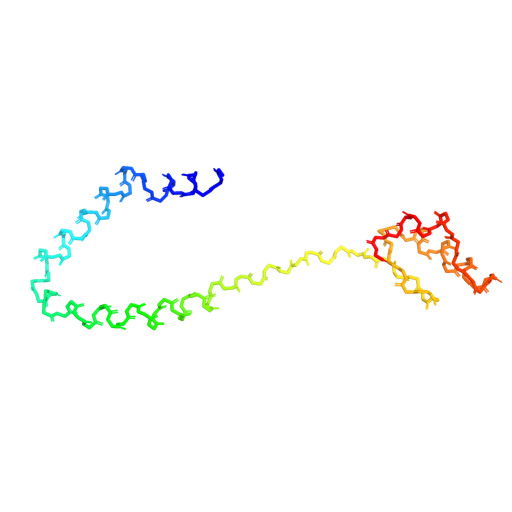 A 1 92 ? 30.824 -9.948 -21.997 1.00 92.81 92 HIS A N 1
ATOM 723 C CA . HIS A 1 92 ? 31.769 -10.179 -20.902 1.00 92.81 92 HIS A CA 1
ATOM 724 C C . HIS A 1 92 ? 31.365 -11.305 -19.944 1.00 92.81 92 HIS A C 1
ATOM 726 O O . HIS A 1 92 ? 32.128 -11.605 -19.022 1.00 92.81 92 HIS A O 1
ATOM 732 N N 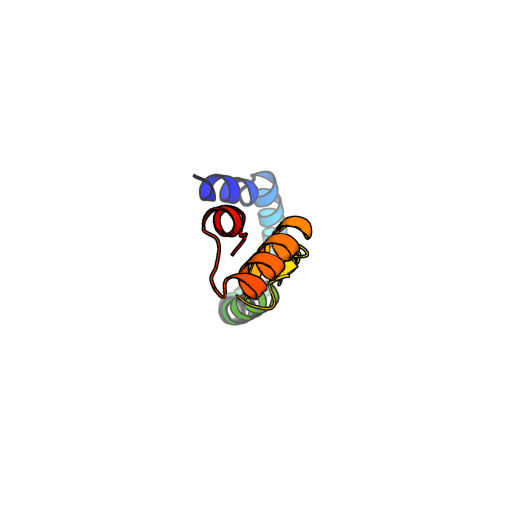. LYS A 1 93 ? 30.172 -11.903 -20.102 1.00 90.38 93 LYS A N 1
ATOM 733 C CA . LYS A 1 93 ? 29.614 -12.944 -19.209 1.00 90.38 93 LYS A CA 1
ATOM 734 C C . LYS A 1 93 ? 29.628 -12.557 -17.723 1.00 90.38 93 LYS A C 1
ATOM 736 O O . LYS A 1 93 ? 29.725 -13.407 -16.843 1.00 90.38 93 LYS A O 1
ATOM 741 N N . SER A 1 94 ? 29.566 -11.260 -17.442 1.00 88.69 94 SER A N 1
ATOM 742 C CA . SER A 1 94 ? 29.614 -10.669 -16.103 1.00 88.69 94 SER A CA 1
ATOM 743 C C . SER A 1 94 ? 28.750 -9.410 -16.067 1.00 88.69 94 SER A C 1
ATOM 745 O O . SER A 1 94 ? 28.419 -8.863 -17.114 1.00 88.69 94 SER A O 1
ATOM 747 N N . CYS A 1 95 ? 28.365 -8.943 -14.877 1.00 90.50 95 CYS A N 1
ATOM 748 C CA . CYS A 1 95 ? 27.613 -7.694 -14.720 1.00 90.50 95 CYS A CA 1
ATOM 749 C C . CYS A 1 95 ? 28.563 -6.505 -14.514 1.00 90.50 95 CYS A C 1
ATOM 751 O O . CYS A 1 95 ? 29.459 -6.567 -13.673 1.00 90.50 95 CYS A O 1
ATOM 753 N N . ASN A 1 96 ? 28.344 -5.403 -15.239 1.00 92.00 96 ASN A N 1
ATOM 754 C CA . ASN A 1 96 ? 29.081 -4.157 -15.025 1.00 92.00 96 ASN A CA 1
ATOM 755 C C . ASN A 1 96 ? 28.513 -3.401 -13.815 1.00 92.00 96 ASN A C 1
ATOM 757 O O . ASN A 1 96 ? 27.338 -3.026 -13.822 1.00 92.00 96 ASN A O 1
ATOM 761 N N . LEU A 1 97 ? 29.366 -3.111 -12.827 1.00 90.50 97 LEU A N 1
ATOM 762 C CA . LEU A 1 97 ? 28.994 -2.389 -11.608 1.00 90.50 97 LEU A CA 1
ATOM 763 C C . LEU A 1 97 ? 28.407 -0.997 -11.877 1.00 90.50 97 LEU A C 1
ATOM 765 O O . LEU A 1 97 ? 27.498 -0.578 -11.162 1.00 90.50 97 LEU A O 1
ATOM 769 N N . GLU A 1 98 ? 28.883 -0.285 -12.898 1.00 90.88 98 GLU A N 1
ATOM 770 C CA . GLU A 1 98 ? 28.366 1.033 -13.280 1.00 90.88 98 GLU A CA 1
ATOM 771 C C . GLU A 1 98 ? 26.933 0.952 -13.809 1.00 90.88 98 GLU A C 1
ATOM 773 O O . GLU A 1 98 ? 26.122 1.824 -13.516 1.00 90.88 98 GLU A O 1
ATOM 778 N N . ILE A 1 99 ? 26.591 -0.133 -14.510 1.00 91.62 99 ILE A N 1
ATOM 779 C CA . ILE A 1 99 ? 25.247 -0.373 -15.046 1.00 91.62 99 ILE A CA 1
ATOM 780 C C . ILE A 1 99 ? 24.306 -0.841 -13.930 1.00 91.62 99 ILE A C 1
ATOM 782 O O . ILE A 1 99 ? 23.195 -0.329 -13.803 1.00 91.62 99 ILE A O 1
ATOM 786 N N . THR A 1 100 ? 24.732 -1.778 -13.078 1.00 90.50 100 THR A N 1
ATOM 787 C CA . THR A 1 100 ? 23.909 -2.273 -11.955 1.00 90.50 100 THR A CA 1
ATOM 788 C C . THR A 1 100 ? 23.597 -1.210 -10.903 1.00 90.50 100 THR A C 1
ATOM 790 O O . THR A 1 100 ? 22.585 -1.337 -10.226 1.00 90.50 100 THR A O 1
ATOM 793 N N . LYS A 1 101 ? 24.375 -0.121 -10.797 1.00 91.38 101 LYS A N 1
ATOM 794 C CA . LYS A 1 101 ? 24.023 1.031 -9.937 1.00 91.38 101 LYS A CA 1
ATOM 795 C C . LYS A 1 101 ? 22.691 1.691 -10.315 1.00 91.38 101 LYS A C 1
ATOM 797 O O . LYS A 1 101 ? 22.090 2.353 -9.477 1.00 91.38 101 LYS A O 1
ATOM 802 N N . HIS A 1 102 ? 22.240 1.512 -11.556 1.00 89.50 102 HIS A N 1
ATOM 803 C CA . HIS A 1 102 ? 20.961 2.021 -12.054 1.00 89.50 102 HIS A CA 1
ATOM 804 C C . HIS A 1 102 ? 19.831 0.980 -11.997 1.00 89.50 102 HIS A C 1
ATOM 806 O O . HIS A 1 102 ? 18.726 1.257 -12.469 1.00 89.50 102 HIS A O 1
ATOM 812 N N . ALA A 1 103 ? 20.086 -0.213 -11.448 1.00 89.19 103 ALA A N 1
ATOM 813 C CA . ALA A 1 103 ? 19.053 -1.223 -11.265 1.00 89.19 103 ALA A CA 1
ATOM 814 C C . ALA A 1 103 ? 18.028 -0.760 -10.218 1.00 89.19 103 ALA A C 1
ATOM 816 O O . ALA A 1 103 ? 18.373 -0.185 -9.185 1.00 89.19 103 ALA A O 1
ATOM 817 N N . ALA A 1 104 ? 16.752 -1.010 -10.501 1.00 83.00 104 ALA A N 1
ATOM 818 C CA . ALA A 1 104 ? 15.661 -0.783 -9.561 1.00 83.00 104 ALA A CA 1
ATOM 819 C C . ALA A 1 104 ? 15.583 -1.901 -8.510 1.00 83.00 104 ALA A C 1
ATOM 821 O O . ALA A 1 104 ? 15.161 -1.658 -7.379 1.00 83.00 104 ALA A O 1
ATOM 822 N N . THR A 1 105 ? 15.958 -3.122 -8.896 1.00 67.12 105 THR A N 1
ATOM 823 C CA . THR A 1 105 ? 16.049 -4.332 -8.065 1.00 67.12 105 THR A CA 1
ATOM 824 C C . THR A 1 105 ? 17.019 -5.293 -8.724 1.00 67.12 105 THR A C 1
ATOM 826 O O . THR A 1 105 ? 16.929 -5.414 -9.975 1.00 67.12 105 THR A O 1
#